Protein AF-A0A514YRH4-F1 (afdb_monomer_lite)

Sequence (84 aa):
MIQERIREHVVATNDMRLFGLLHLLGQASLRMEQALWPEEYARMTREVEEALREADDPNAKSYTHEEVMRAMQELIDQARDKPC

pLDDT: mean 89.45, std 7.96, range [61.72, 97.56]

Foldseek 3Di:
DVVVVLVCCCVVVVPVVSVVVVVVVVVVVLVVCCVVPVPVNVVVVVVVVVVVCLCPPPPRDDDDPVNVVVVVVVVVVVVVPDDD

Secondary structure (DSSP, 8-state):
-HHHHHHHHHHHHT-HHHHHHHHHHHHHHHHHHHHH-HHHHHHHHHHHHHHHHHHSSTTS----HHHHHHHHHHHHHHHHHS--

Structure (mmCIF, N/CA/C/O backbone):
data_AF-A0A514YRH4-F1
#
_entry.id   AF-A0A514YRH4-F1
#
loop_
_atom_site.group_PDB
_atom_site.id
_atom_site.type_symbol
_atom_site.label_atom_id
_atom_site.label_alt_id
_atom_site.label_comp_id
_atom_site.label_asym_id
_atom_site.label_entity_id
_atom_site.label_seq_id
_atom_site.pdbx_PDB_ins_code
_atom_site.Cartn_x
_atom_site.Cartn_y
_atom_site.Cartn_z
_atom_site.occupancy
_atom_site.B_iso_or_equiv
_atom_site.auth_seq_id
_atom_site.auth_comp_id
_atom_site.auth_asym_id
_atom_site.auth_atom_id
_atom_site.pdbx_PDB_model_num
ATOM 1 N N . MET A 1 1 ? -17.557 3.622 -6.123 1.00 83.12 1 MET A N 1
ATOM 2 C CA . MET A 1 1 ? -16.229 3.954 -6.699 1.00 83.12 1 MET A CA 1
ATOM 3 C C . MET A 1 1 ? -15.671 2.737 -7.459 1.00 83.12 1 MET A C 1
ATOM 5 O O . MET A 1 1 ? -16.045 1.621 -7.122 1.00 83.12 1 MET A O 1
ATOM 9 N N . ILE A 1 2 ? -14.831 2.876 -8.500 1.00 90.00 2 ILE A N 1
ATOM 10 C CA . ILE A 1 2 ? -14.339 1.704 -9.277 1.00 90.00 2 ILE A CA 1
ATOM 11 C C . ILE A 1 2 ? -13.477 0.747 -8.433 1.00 90.00 2 ILE A C 1
ATOM 13 O O . ILE A 1 2 ? -13.579 -0.467 -8.577 1.00 90.00 2 ILE A O 1
ATOM 17 N N . GLN A 1 3 ? -12.698 1.292 -7.495 1.00 88.19 3 GLN A N 1
ATOM 18 C CA . GLN A 1 3 ? -11.859 0.520 -6.575 1.00 88.19 3 GLN A CA 1
ATOM 19 C C . GLN A 1 3 ? -12.676 -0.354 -5.614 1.00 88.19 3 GLN A C 1
ATOM 21 O O . GLN A 1 3 ? -12.296 -1.493 -5.362 1.00 88.19 3 GLN A O 1
ATOM 26 N N . GLU A 1 4 ? -13.809 0.144 -5.111 1.00 93.94 4 GLU A N 1
ATOM 27 C CA . GLU A 1 4 ? -14.721 -0.641 -4.261 1.00 93.94 4 GLU A CA 1
ATOM 28 C C . GLU A 1 4 ? -15.277 -1.835 -5.024 1.00 93.94 4 GLU A C 1
ATOM 30 O O . GLU A 1 4 ? -15.183 -2.956 -4.545 1.00 93.94 4 GLU A O 1
ATOM 35 N N . ARG A 1 5 ? -15.736 -1.618 -6.262 1.00 92.75 5 ARG A N 1
ATOM 36 C CA . ARG A 1 5 ? -16.274 -2.695 -7.102 1.00 92.75 5 ARG A CA 1
ATOM 37 C C . ARG A 1 5 ? -15.233 -3.772 -7.406 1.00 92.7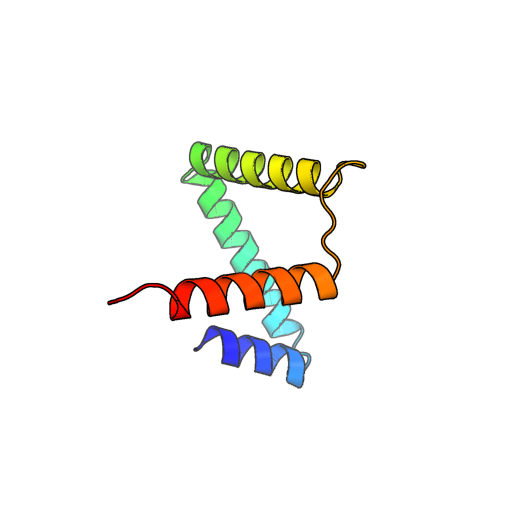5 5 ARG A C 1
ATOM 39 O O . ARG A 1 5 ? -15.563 -4.952 -7.428 1.00 92.75 5 ARG A O 1
ATOM 46 N N . ILE A 1 6 ? -13.979 -3.378 -7.640 1.00 90.94 6 ILE A N 1
ATOM 47 C CA . ILE A 1 6 ? -12.869 -4.320 -7.850 1.00 90.94 6 ILE A CA 1
ATOM 48 C C . ILE A 1 6 ? -12.586 -5.103 -6.564 1.00 90.94 6 ILE A C 1
ATOM 50 O O . ILE A 1 6 ? -12.451 -6.322 -6.615 1.00 90.94 6 ILE A O 1
ATOM 54 N N . ARG A 1 7 ? -12.535 -4.424 -5.411 1.00 92.06 7 ARG A N 1
ATOM 55 C CA . ARG A 1 7 ? -12.323 -5.059 -4.102 1.00 92.06 7 ARG A CA 1
ATOM 56 C C . ARG A 1 7 ? -13.426 -6.066 -3.784 1.00 92.06 7 ARG A C 1
ATOM 58 O O . ARG A 1 7 ? -13.120 -7.209 -3.467 1.00 92.06 7 ARG A O 1
ATOM 65 N N . GLU A 1 8 ? -14.684 -5.652 -3.893 1.00 94.81 8 GLU A N 1
ATOM 66 C CA . GLU A 1 8 ? -15.858 -6.502 -3.672 1.00 94.81 8 GLU A CA 1
ATOM 67 C C . GLU A 1 8 ? -15.826 -7.725 -4.580 1.00 94.81 8 GLU A C 1
ATOM 69 O O . GLU A 1 8 ? -16.057 -8.836 -4.116 1.00 94.81 8 GLU A O 1
ATOM 74 N N . HIS A 1 9 ? -15.475 -7.539 -5.854 1.00 92.94 9 HIS A N 1
ATOM 75 C CA . HIS A 1 9 ? -15.351 -8.642 -6.792 1.00 92.94 9 HIS A CA 1
ATOM 76 C C . HIS A 1 9 ? -14.254 -9.625 -6.373 1.00 92.94 9 HIS A C 1
ATOM 78 O O . HIS A 1 9 ? -14.541 -10.810 -6.256 1.00 92.94 9 HIS A O 1
ATOM 84 N N . VAL A 1 10 ? -13.034 -9.151 -6.092 1.00 92.69 10 VAL A N 1
ATOM 85 C CA . VAL A 1 10 ? -11.911 -10.013 -5.678 1.00 92.69 10 VAL A CA 1
ATOM 86 C C . VAL A 1 10 ? -12.250 -10.798 -4.410 1.00 92.69 10 VAL A C 1
ATOM 88 O O . VAL A 1 10 ? -11.960 -11.989 -4.344 1.00 92.69 10 VAL A O 1
ATOM 91 N N . VAL A 1 11 ? -12.899 -10.166 -3.429 1.00 93.31 11 VAL A N 1
ATOM 92 C CA . VAL A 1 11 ? -13.315 -10.832 -2.184 1.00 93.31 11 VAL A CA 1
ATOM 93 C C . VAL A 1 11 ? -14.430 -11.849 -2.438 1.00 93.31 11 VAL A C 1
ATOM 95 O O . VAL A 1 11 ? -14.362 -12.965 -1.933 1.00 93.31 11 VAL A O 1
ATOM 98 N N . ALA A 1 12 ? -15.444 -11.488 -3.227 1.00 95.75 12 ALA A N 1
ATOM 99 C CA . ALA A 1 12 ? -16.604 -12.343 -3.470 1.00 95.75 12 ALA A CA 1
ATOM 100 C C . ALA A 1 12 ? -16.281 -13.567 -4.340 1.00 95.75 12 ALA A C 1
ATOM 102 O O . ALA A 1 12 ? -16.881 -14.624 -4.158 1.00 95.75 12 ALA A O 1
ATOM 103 N N . THR A 1 13 ? -15.362 -13.433 -5.299 1.00 95.06 13 THR A N 1
ATOM 104 C CA . THR A 1 13 ? -15.028 -14.500 -6.256 1.00 95.06 13 THR A CA 1
ATOM 105 C C . THR A 1 13 ? -13.724 -15.219 -5.937 1.00 95.06 13 THR A C 1
ATOM 107 O O . THR A 1 13 ? -13.451 -16.258 -6.536 1.00 95.06 13 THR A O 1
ATOM 110 N N . ASN A 1 14 ? -12.925 -14.687 -5.006 1.00 93.25 14 ASN A N 1
ATOM 111 C CA . ASN A 1 14 ? -11.562 -15.135 -4.736 1.00 93.25 14 ASN A CA 1
ATOM 112 C C . ASN A 1 14 ? -10.714 -15.218 -6.023 1.00 93.25 14 ASN A C 1
ATOM 114 O O . ASN A 1 14 ? -9.962 -16.174 -6.236 1.00 93.25 14 ASN A O 1
ATOM 118 N N . ASP A 1 15 ? -10.872 -14.243 -6.928 1.00 94.31 15 ASP A N 1
ATOM 119 C CA . ASP A 1 15 ? -10.144 -14.214 -8.200 1.00 94.31 15 ASP A CA 1
ATOM 120 C C . ASP A 1 15 ? -8.662 -13.876 -7.978 1.00 94.31 15 ASP A C 1
ATOM 122 O O . ASP A 1 15 ? -8.212 -12.729 -8.062 1.00 94.31 15 ASP A O 1
ATOM 126 N N . MET A 1 16 ? -7.883 -14.927 -7.721 1.00 95.12 16 MET A N 1
ATOM 127 C CA . MET A 1 16 ? -6.441 -14.853 -7.501 1.00 95.12 16 MET A CA 1
ATOM 128 C C . MET A 1 16 ? -5.664 -14.378 -8.732 1.00 95.12 16 MET A C 1
ATOM 130 O O . MET A 1 16 ? -4.562 -13.851 -8.585 1.00 95.12 16 MET A O 1
ATOM 134 N N . ARG A 1 17 ? -6.206 -14.543 -9.948 1.00 95.62 17 ARG A N 1
ATOM 135 C CA . ARG A 1 17 ? -5.537 -14.065 -11.167 1.00 95.62 17 ARG A CA 1
ATOM 136 C C . ARG A 1 17 ? -5.654 -12.556 -11.265 1.00 95.62 17 ARG A C 1
ATOM 138 O O . ARG A 1 17 ? -4.643 -11.890 -11.472 1.00 95.62 17 ARG A O 1
ATOM 145 N N . LEU A 1 18 ? -6.859 -12.023 -11.068 1.00 94.38 18 LEU A N 1
ATOM 146 C CA . LEU A 1 18 ? -7.070 -10.582 -11.001 1.00 94.38 18 LEU A CA 1
ATOM 147 C C . LEU A 1 18 ? -6.262 -9.966 -9.854 1.00 94.38 18 LEU A C 1
ATOM 149 O O . LEU A 1 18 ? -5.569 -8.974 -10.066 1.00 94.38 18 LEU A O 1
ATOM 153 N N . PHE A 1 19 ? -6.282 -10.585 -8.670 1.00 93.94 19 PHE A N 1
ATOM 154 C CA . PHE A 1 19 ? -5.451 -10.158 -7.546 1.00 93.94 19 PHE A CA 1
ATOM 155 C C . PHE A 1 19 ? -3.958 -10.142 -7.905 1.00 93.94 19 PHE A C 1
ATOM 157 O O . PHE A 1 19 ? -3.284 -9.138 -7.682 1.00 93.94 19 PHE A O 1
ATOM 164 N N . GLY A 1 20 ? -3.446 -11.215 -8.517 1.00 94.88 20 GLY A N 1
ATOM 165 C CA . GLY A 1 20 ? -2.051 -11.307 -8.946 1.00 94.88 20 GLY A CA 1
ATOM 166 C C . GLY A 1 20 ? -1.665 -10.222 -9.955 1.00 94.88 20 GLY A C 1
ATOM 167 O O . GLY A 1 20 ? -0.606 -9.613 -9.824 1.00 94.88 20 GLY A O 1
ATOM 168 N N . LEU A 1 21 ? -2.539 -9.919 -10.919 1.00 96.31 21 LEU A N 1
ATOM 169 C CA . LEU A 1 21 ? -2.320 -8.835 -11.882 1.00 96.31 21 LEU A CA 1
ATOM 170 C C . LEU A 1 21 ? -2.291 -7.459 -11.209 1.00 96.31 21 LEU A C 1
ATOM 172 O O . LEU A 1 21 ? -1.401 -6.662 -11.500 1.00 96.31 21 LEU A O 1
ATOM 176 N N . LEU A 1 22 ? -3.223 -7.186 -10.292 1.00 94.81 22 LEU A N 1
ATOM 177 C CA . LEU A 1 22 ? -3.247 -5.932 -9.534 1.00 94.81 22 LEU A CA 1
ATOM 178 C C . LEU A 1 22 ? -2.007 -5.785 -8.649 1.00 94.81 22 LEU A C 1
ATOM 180 O O . LEU A 1 22 ? -1.443 -4.697 -8.561 1.00 94.81 22 LEU A O 1
ATOM 184 N N . HIS A 1 23 ? -1.552 -6.880 -8.039 1.00 93.88 23 HIS A N 1
ATOM 185 C CA . HIS A 1 23 ? -0.327 -6.893 -7.252 1.00 93.88 23 HIS A CA 1
ATOM 186 C C . HIS A 1 23 ? 0.897 -6.558 -8.114 1.00 93.88 23 HIS A C 1
ATOM 188 O O . HIS A 1 23 ? 1.674 -5.675 -7.755 1.00 93.88 23 HIS A O 1
ATOM 194 N N . LEU A 1 24 ? 1.046 -7.203 -9.277 1.00 97.56 24 LEU A N 1
ATOM 195 C CA . LEU A 1 24 ? 2.140 -6.920 -10.212 1.00 97.56 24 LEU A CA 1
ATOM 196 C C . LEU A 1 24 ? 2.104 -5.479 -10.724 1.00 97.56 24 LEU A C 1
ATOM 198 O O . LEU A 1 24 ? 3.148 -4.831 -10.784 1.00 97.56 24 LEU A O 1
ATOM 202 N N . LEU A 1 25 ? 0.916 -4.970 -11.061 1.00 96.25 25 LEU A N 1
ATOM 203 C CA . LEU A 1 25 ? 0.741 -3.585 -11.489 1.00 96.25 25 LEU A CA 1
ATOM 204 C C . LEU A 1 25 ? 1.167 -2.614 -10.382 1.00 96.25 25 LEU A C 1
ATOM 206 O O . LEU A 1 25 ? 1.955 -1.712 -10.645 1.00 96.25 25 LEU A O 1
ATOM 210 N N . GLY A 1 26 ? 0.721 -2.845 -9.144 1.00 94.88 26 GLY A N 1
ATOM 211 C CA . GLY A 1 26 ? 1.126 -2.040 -7.992 1.00 94.88 26 GLY A CA 1
ATOM 212 C C . GLY A 1 26 ? 2.641 -2.053 -7.767 1.00 94.88 26 GLY A C 1
ATOM 213 O O . GLY A 1 26 ? 3.237 -1.002 -7.561 1.00 94.88 26 GLY A O 1
ATOM 214 N N . GLN A 1 27 ? 3.287 -3.218 -7.881 1.00 96.19 27 GLN A N 1
ATOM 215 C CA . GLN A 1 27 ? 4.746 -3.338 -7.765 1.00 96.19 27 GLN A CA 1
ATOM 216 C C . GLN A 1 27 ? 5.489 -2.604 -8.888 1.00 96.19 27 GLN A C 1
ATOM 218 O O . GLN A 1 27 ? 6.510 -1.964 -8.639 1.00 96.19 27 GLN A O 1
ATOM 223 N N . ALA A 1 28 ? 4.993 -2.685 -10.124 1.00 97.19 28 ALA A N 1
ATOM 224 C CA . ALA A 1 28 ? 5.580 -1.969 -11.251 1.00 97.19 28 ALA A CA 1
ATOM 225 C C . ALA A 1 28 ? 5.466 -0.450 -11.062 1.00 97.19 28 ALA A C 1
ATOM 227 O O . ALA A 1 28 ? 6.468 0.248 -11.200 1.00 97.19 28 ALA A O 1
ATOM 228 N N . SER A 1 29 ? 4.286 0.048 -10.678 1.00 95.31 29 SER A N 1
ATOM 229 C CA . SER A 1 29 ? 4.066 1.464 -10.368 1.00 95.31 29 SER A CA 1
ATOM 230 C C . SER A 1 29 ? 4.967 1.948 -9.233 1.00 95.31 29 SER A C 1
ATOM 232 O O . SER A 1 29 ? 5.622 2.973 -9.384 1.00 95.31 29 SER A O 1
ATOM 234 N N . LEU A 1 30 ? 5.096 1.171 -8.154 1.00 93.88 30 LEU A N 1
ATOM 235 C CA . LEU A 1 30 ? 5.980 1.504 -7.037 1.00 93.88 30 LEU A CA 1
ATOM 236 C C . LEU A 1 30 ? 7.447 1.624 -7.476 1.00 93.88 30 LEU A C 1
ATOM 238 O O . LEU A 1 30 ? 8.134 2.573 -7.113 1.00 93.88 30 LEU A O 1
ATOM 242 N N . ARG A 1 31 ? 7.938 0.682 -8.291 1.00 95.56 31 ARG A N 1
ATOM 243 C CA . ARG A 1 31 ? 9.307 0.744 -8.834 1.00 95.56 31 ARG A CA 1
ATOM 244 C C . ARG A 1 31 ? 9.511 1.944 -9.751 1.00 95.56 31 ARG A C 1
ATOM 246 O O . ARG A 1 31 ? 10.602 2.505 -9.785 1.00 95.56 31 ARG A O 1
ATOM 253 N N . MET A 1 32 ? 8.482 2.326 -10.503 1.00 96.38 32 MET A N 1
ATOM 254 C CA . MET A 1 32 ? 8.528 3.539 -11.314 1.00 96.38 32 MET A CA 1
ATOM 255 C C . MET A 1 32 ? 8.623 4.784 -10.433 1.00 96.38 32 MET A C 1
ATOM 257 O O . MET A 1 32 ? 9.466 5.631 -10.704 1.00 96.38 32 MET A O 1
ATOM 261 N N . GLU A 1 33 ? 7.831 4.878 -9.363 1.00 93.69 33 GLU A N 1
ATOM 262 C CA . GLU A 1 33 ? 7.912 5.984 -8.401 1.00 93.69 33 GLU A CA 1
ATOM 263 C C . GLU A 1 33 ? 9.296 6.072 -7.750 1.00 93.69 33 GLU A C 1
ATOM 265 O O . GLU A 1 33 ? 9.887 7.145 -7.733 1.00 93.69 33 GLU A O 1
ATOM 270 N N . GLN A 1 34 ? 9.869 4.943 -7.321 1.00 95.06 34 GLN A N 1
ATOM 271 C CA . GLN A 1 34 ? 11.230 4.883 -6.769 1.00 95.06 34 GLN A CA 1
ATOM 272 C C . GLN A 1 34 ? 12.300 5.406 -7.738 1.00 95.06 34 GLN A C 1
ATOM 274 O O . GLN A 1 34 ? 13.278 6.012 -7.310 1.00 95.06 34 GLN A O 1
ATOM 279 N N . ALA A 1 35 ? 12.145 5.141 -9.038 1.00 96.81 35 ALA A N 1
ATOM 280 C CA . ALA A 1 35 ? 13.107 5.558 -10.054 1.00 96.81 35 ALA A CA 1
ATOM 281 C C . ALA A 1 35 ? 12.931 7.024 -10.475 1.00 96.81 35 ALA A C 1
ATOM 283 O O . ALA A 1 35 ? 13.911 7.687 -10.809 1.00 96.81 35 ALA A O 1
ATOM 284 N N . LEU A 1 36 ? 11.688 7.509 -10.505 1.00 97.44 36 LEU A N 1
ATOM 285 C CA . LEU A 1 36 ? 11.346 8.857 -10.960 1.00 97.44 36 LEU A CA 1
ATOM 286 C C . LEU A 1 36 ? 11.447 9.904 -9.843 1.00 97.44 36 LEU A C 1
ATOM 288 O O . LEU A 1 36 ? 11.783 11.049 -10.134 1.00 97.44 36 LEU A O 1
ATOM 292 N N . TRP A 1 37 ? 11.181 9.508 -8.596 1.00 96.81 37 TRP A N 1
ATOM 293 C CA . TRP A 1 37 ? 11.150 10.369 -7.408 1.00 96.81 37 TRP A CA 1
ATOM 294 C C . TRP A 1 37 ? 11.830 9.693 -6.207 1.00 96.81 37 TRP A C 1
ATOM 296 O O . TRP A 1 37 ? 11.172 9.332 -5.222 1.00 96.81 37 TRP A O 1
ATOM 306 N N . PRO A 1 38 ? 13.153 9.461 -6.281 1.00 95.94 38 PRO A N 1
ATOM 307 C CA . PRO A 1 38 ? 13.865 8.723 -5.246 1.00 95.94 38 PRO A CA 1
ATOM 308 C C . PRO A 1 38 ? 13.878 9.459 -3.899 1.00 95.94 38 PRO A C 1
ATOM 310 O O . PRO A 1 38 ? 13.777 8.813 -2.853 1.00 95.94 38 PRO A O 1
ATOM 313 N N . GLU A 1 39 ? 13.954 10.793 -3.887 1.00 96.81 39 GLU A N 1
ATOM 314 C CA . GLU A 1 39 ? 13.966 11.587 -2.656 1.00 96.81 39 GLU A CA 1
ATOM 315 C C . GLU A 1 39 ? 12.608 11.586 -1.944 1.00 96.81 39 GLU A C 1
ATOM 317 O O . GLU A 1 39 ? 12.548 11.427 -0.720 1.00 96.81 39 GLU A O 1
ATOM 322 N N . GLU A 1 40 ? 11.509 11.757 -2.682 1.00 95.31 40 GLU A N 1
ATOM 323 C CA . GLU A 1 40 ? 10.153 11.703 -2.135 1.00 95.31 40 GLU A CA 1
ATOM 324 C C . G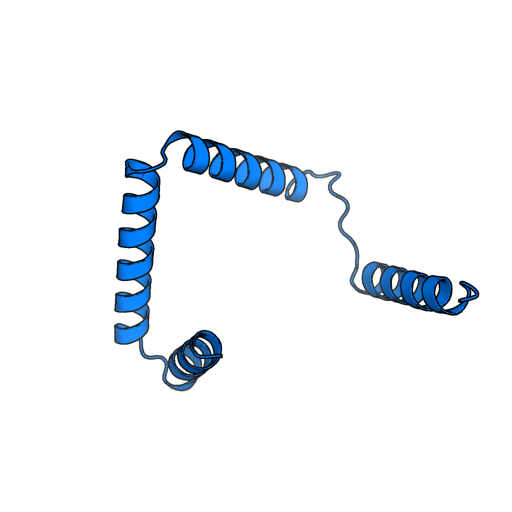LU A 1 40 ? 9.825 10.303 -1.623 1.00 95.31 40 GLU A C 1
ATOM 326 O O . GLU A 1 40 ? 9.287 10.162 -0.521 1.00 95.31 40 GLU A O 1
ATOM 331 N N . TYR A 1 41 ? 10.211 9.266 -2.371 1.00 93.19 41 TYR A N 1
ATOM 332 C CA . TYR A 1 41 ? 10.048 7.886 -1.936 1.00 93.19 41 TYR A CA 1
ATOM 333 C C . TYR A 1 41 ? 10.824 7.601 -0.641 1.00 93.19 41 TYR A C 1
ATOM 335 O O . TYR A 1 41 ? 10.273 7.022 0.299 1.00 93.19 41 TYR A O 1
ATOM 343 N N . ALA A 1 42 ? 12.087 8.036 -0.553 1.00 95.25 42 ALA A N 1
ATOM 344 C CA . ALA A 1 42 ? 12.907 7.861 0.646 1.00 95.25 42 ALA A CA 1
ATOM 345 C C . ALA A 1 42 ? 12.322 8.601 1.857 1.00 95.25 42 ALA A C 1
ATOM 347 O O . ALA A 1 42 ? 12.306 8.067 2.968 1.00 95.25 42 ALA A O 1
ATOM 348 N N . ARG A 1 43 ? 11.797 9.814 1.644 1.00 96.25 43 ARG A N 1
ATOM 349 C CA . ARG A 1 43 ? 11.120 10.586 2.689 1.00 96.25 43 ARG A CA 1
ATOM 350 C C . ARG A 1 43 ? 9.878 9.867 3.203 1.00 96.25 43 ARG A C 1
ATOM 352 O O . ARG A 1 43 ? 9.777 9.653 4.406 1.00 96.25 43 ARG A O 1
ATOM 359 N N . MET A 1 44 ? 8.983 9.463 2.302 1.00 94.44 44 MET A N 1
ATOM 360 C CA . MET A 1 44 ? 7.762 8.738 2.655 1.00 94.44 44 MET A CA 1
ATOM 361 C C . MET A 1 44 ? 8.083 7.427 3.382 1.00 94.44 44 MET A C 1
ATOM 363 O O . MET A 1 44 ? 7.464 7.118 4.394 1.00 94.44 44 MET A O 1
ATOM 367 N N . THR A 1 45 ? 9.088 6.682 2.910 1.00 94.25 45 THR A N 1
ATOM 368 C CA . THR A 1 45 ? 9.543 5.444 3.564 1.00 94.25 45 THR A CA 1
ATOM 369 C C . THR A 1 45 ? 9.979 5.712 5.003 1.00 94.25 45 THR A C 1
ATOM 371 O O . THR A 1 45 ? 9.532 5.020 5.913 1.00 94.25 45 THR A O 1
ATOM 374 N N . ARG A 1 46 ? 10.785 6.757 5.229 1.00 95.94 46 ARG A N 1
ATOM 375 C CA . ARG A 1 46 ? 11.230 7.140 6.574 1.00 95.94 46 ARG A CA 1
ATOM 376 C C . ARG A 1 46 ? 10.064 7.534 7.482 1.00 95.94 46 ARG A C 1
ATOM 378 O O . ARG A 1 46 ? 10.045 7.121 8.633 1.00 95.94 46 ARG A O 1
ATOM 385 N N . GLU A 1 47 ? 9.110 8.314 6.977 1.00 95.75 47 GLU A N 1
ATOM 386 C CA . GLU A 1 47 ? 7.923 8.728 7.742 1.00 95.75 47 GLU A CA 1
ATOM 387 C C . GLU A 1 47 ? 7.073 7.522 8.167 1.00 95.75 47 GLU A C 1
ATOM 389 O O . GLU A 1 47 ? 6.624 7.450 9.309 1.00 95.75 47 GLU A O 1
ATOM 394 N N . VAL A 1 48 ? 6.895 6.539 7.279 1.00 93.56 48 VAL A N 1
ATOM 395 C CA . VAL A 1 48 ? 6.183 5.294 7.605 1.00 93.56 48 VAL A CA 1
ATOM 396 C C . VAL A 1 48 ? 6.949 4.470 8.642 1.00 93.56 48 VAL A C 1
ATOM 398 O O . VAL A 1 48 ? 6.343 3.975 9.589 1.00 93.56 48 VAL A O 1
ATOM 401 N N . GLU A 1 49 ? 8.267 4.323 8.495 1.00 94.56 49 GLU A N 1
ATOM 402 C CA . GLU A 1 49 ? 9.102 3.604 9.468 1.00 94.56 49 GLU A CA 1
ATOM 403 C C . GLU A 1 49 ? 9.088 4.264 10.852 1.00 94.56 49 GLU A C 1
ATOM 405 O O . GLU A 1 49 ? 9.060 3.568 11.868 1.00 94.56 49 GLU A O 1
ATOM 410 N N . GLU A 1 50 ? 9.099 5.595 10.903 1.00 93.56 50 GLU A N 1
ATOM 411 C CA . GLU A 1 50 ? 8.997 6.366 12.141 1.00 93.56 50 GLU A CA 1
ATOM 412 C C . GLU A 1 50 ? 7.629 6.165 12.799 1.00 93.56 50 GLU A C 1
ATOM 414 O O . GLU A 1 50 ? 7.575 5.787 13.966 1.00 93.56 50 GLU A O 1
ATOM 419 N N . ALA A 1 51 ? 6.537 6.275 12.037 1.00 90.94 51 ALA A N 1
ATOM 420 C CA . ALA A 1 51 ? 5.187 6.032 12.542 1.00 90.94 51 ALA A CA 1
ATOM 421 C C . ALA A 1 51 ? 4.991 4.594 13.058 1.00 90.94 51 ALA A C 1
ATOM 423 O O . ALA A 1 51 ? 4.351 4.384 14.087 1.00 90.94 51 ALA A O 1
ATOM 424 N N . LEU A 1 52 ? 5.553 3.595 12.369 1.00 90.00 52 LEU A N 1
ATOM 425 C CA . LEU A 1 52 ? 5.527 2.205 12.833 1.00 90.00 52 LEU A CA 1
ATOM 426 C C . LEU A 1 52 ? 6.318 2.037 14.131 1.00 90.00 52 LEU A C 1
ATOM 428 O O . LEU A 1 52 ? 5.834 1.406 15.063 1.00 90.00 52 LEU A O 1
ATOM 432 N N . ARG A 1 53 ? 7.506 2.642 14.221 1.00 89.38 53 ARG A N 1
ATOM 433 C CA . ARG A 1 53 ? 8.320 2.601 15.439 1.00 89.38 53 ARG A CA 1
ATOM 434 C C . ARG A 1 53 ? 7.617 3.264 16.621 1.00 89.38 53 ARG A C 1
ATOM 436 O O . ARG A 1 53 ? 7.704 2.746 17.726 1.00 89.38 53 ARG A O 1
ATOM 443 N N . GLU A 1 54 ? 6.938 4.384 16.397 1.00 86.19 5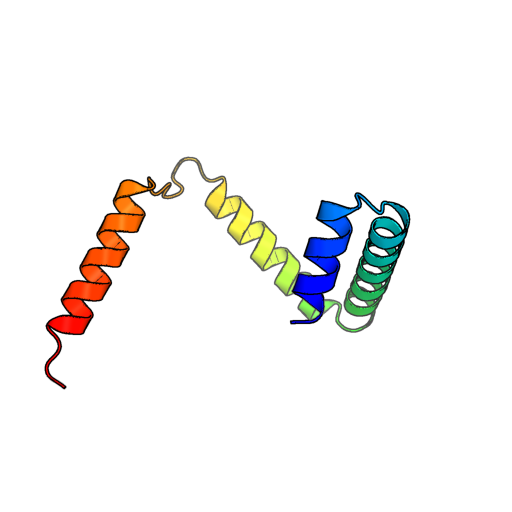4 GLU A N 1
ATOM 444 C CA . GLU A 1 54 ? 6.124 5.046 17.420 1.00 86.19 54 GLU A CA 1
ATOM 445 C C . GLU A 1 54 ? 4.927 4.193 17.849 1.00 86.19 54 GLU A C 1
ATOM 447 O O . GLU A 1 54 ? 4.578 4.192 19.026 1.00 86.19 54 GLU A O 1
ATOM 452 N N . ALA A 1 55 ? 4.304 3.461 16.922 1.00 83.38 55 ALA A N 1
ATOM 453 C CA . ALA A 1 55 ? 3.196 2.561 17.231 1.00 83.38 55 ALA A CA 1
ATOM 454 C C . ALA A 1 55 ? 3.642 1.309 18.007 1.00 83.38 55 ALA A C 1
ATOM 456 O O . ALA A 1 55 ? 2.903 0.835 18.869 1.00 83.38 55 ALA A O 1
ATOM 457 N N . ASP A 1 56 ? 4.842 0.799 17.719 1.00 83.31 56 ASP A N 1
ATOM 458 C CA . ASP A 1 56 ? 5.449 -0.355 18.393 1.00 83.31 56 ASP A CA 1
ATOM 459 C C . ASP A 1 56 ? 6.165 0.018 19.709 1.00 83.31 56 ASP A C 1
ATOM 461 O O . ASP A 1 56 ? 6.677 -0.861 20.412 1.00 83.31 56 ASP A O 1
ATOM 465 N N . ASP A 1 57 ? 6.227 1.308 20.062 1.00 83.69 57 ASP A N 1
ATOM 466 C CA . ASP A 1 57 ? 6.831 1.765 21.311 1.00 83.69 57 ASP A CA 1
ATOM 467 C C . ASP A 1 57 ? 6.063 1.175 22.518 1.00 83.69 57 ASP A C 1
ATOM 469 O O . ASP A 1 57 ? 4.834 1.239 22.569 1.00 83.69 57 ASP A O 1
ATOM 473 N N . PRO A 1 58 ? 6.737 0.609 23.538 1.00 77.00 58 PRO A N 1
ATOM 474 C CA . PRO A 1 58 ? 6.064 0.065 24.724 1.00 77.00 58 PRO A CA 1
ATOM 475 C C . PRO A 1 58 ? 5.239 1.098 25.510 1.00 77.00 58 PRO A C 1
ATOM 477 O O . PRO A 1 58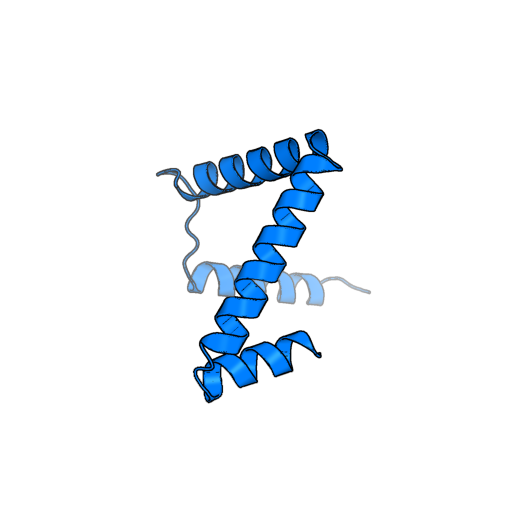 ? 4.388 0.732 26.319 1.00 77.00 58 PRO A O 1
ATOM 480 N N . ASN A 1 59 ? 5.527 2.381 25.307 1.00 77.19 59 ASN A N 1
ATOM 481 C CA . ASN A 1 59 ? 4.836 3.538 25.854 1.00 77.19 59 ASN A CA 1
ATOM 482 C C . ASN A 1 59 ? 3.953 4.237 24.796 1.00 77.19 59 ASN A C 1
ATOM 484 O O . ASN A 1 59 ? 3.453 5.341 25.039 1.00 77.19 59 ASN A O 1
ATOM 488 N N . ALA A 1 60 ? 3.738 3.613 23.632 1.00 78.06 60 ALA A N 1
ATOM 489 C CA . ALA A 1 60 ? 2.765 4.057 22.646 1.00 78.06 60 ALA A CA 1
ATOM 490 C C . ALA A 1 60 ? 1.381 4.124 23.293 1.00 78.06 60 ALA A C 1
ATOM 492 O O . ALA A 1 60 ? 0.948 3.216 24.010 1.00 78.06 60 ALA A O 1
ATOM 493 N N . LYS A 1 61 ? 0.655 5.214 23.037 1.00 70.81 61 LYS A N 1
ATOM 494 C CA . LYS A 1 61 ? -0.718 5.348 23.523 1.00 70.81 61 LYS A CA 1
ATOM 495 C C . LYS A 1 61 ? -1.611 4.373 22.762 1.00 70.81 61 LYS A C 1
ATOM 497 O O . LYS A 1 61 ? -2.096 4.681 21.677 1.00 70.81 61 LYS A O 1
ATOM 502 N N . SER A 1 62 ? -1.855 3.206 23.344 1.00 70.81 62 SER A N 1
ATOM 503 C CA . SER A 1 62 ? -2.926 2.323 22.903 1.00 70.81 62 SER A CA 1
ATOM 504 C C . SER A 1 62 ? -4.246 2.857 23.449 1.00 70.81 62 SER A C 1
ATOM 506 O O . SER A 1 62 ? -4.472 2.823 24.657 1.00 70.81 62 SER A O 1
ATOM 508 N N . TYR A 1 63 ? -5.111 3.353 22.571 1.00 73.06 63 TYR A N 1
ATOM 509 C CA . TYR A 1 63 ? -6.473 3.706 22.951 1.00 73.06 63 TYR A CA 1
ATOM 510 C C . TYR A 1 63 ? -7.354 2.466 22.858 1.00 73.06 63 TYR A C 1
ATOM 512 O O . TYR A 1 63 ? -7.404 1.787 21.830 1.00 73.06 63 TYR A O 1
ATOM 520 N N . THR A 1 64 ? -8.072 2.172 23.931 1.00 81.56 64 THR A N 1
ATOM 521 C CA . THR A 1 64 ? -9.150 1.188 23.906 1.00 81.56 64 THR A CA 1
ATOM 522 C C . THR A 1 64 ? -10.300 1.699 23.040 1.00 81.56 64 THR A C 1
ATOM 524 O O . THR A 1 64 ? -10.491 2.904 22.857 1.00 81.56 64 THR A O 1
ATOM 527 N N . HIS A 1 65 ? -11.111 0.779 22.515 1.00 76.44 65 HIS A N 1
ATOM 528 C CA . HIS A 1 65 ? -12.295 1.143 21.734 1.00 76.44 65 HIS A CA 1
ATOM 529 C C . HIS A 1 65 ? -13.220 2.108 22.501 1.00 76.44 65 HIS A C 1
ATOM 531 O O . HIS A 1 65 ? -13.743 3.053 21.919 1.00 76.44 65 HIS A O 1
ATOM 537 N N . GLU A 1 66 ? -13.364 1.926 23.816 1.00 83.06 66 GLU A N 1
ATOM 538 C CA . GLU A 1 66 ? -14.164 2.807 24.673 1.00 83.06 66 GLU A CA 1
ATOM 539 C C . GLU A 1 66 ? -13.578 4.219 24.799 1.00 83.06 66 GLU A C 1
ATOM 541 O O . GLU A 1 66 ? -14.332 5.193 24.786 1.00 83.06 66 GLU A O 1
ATOM 546 N N . GLU A 1 67 ? -12.253 4.356 24.882 1.00 85.81 67 GLU A N 1
ATOM 547 C CA . GLU A 1 67 ? -11.586 5.664 24.920 1.00 85.81 67 GLU A CA 1
ATOM 548 C C . GLU A 1 67 ? -11.748 6.417 23.600 1.00 85.81 67 GLU A C 1
ATOM 550 O O . GLU A 1 67 ? -12.020 7.618 23.611 1.00 85.81 67 GLU A O 1
ATOM 555 N N . VAL A 1 68 ? -11.663 5.712 22.467 1.00 84.62 68 VAL A N 1
ATOM 556 C CA . VAL A 1 68 ? -11.914 6.301 21.142 1.00 84.62 68 VAL A CA 1
ATOM 557 C C . VAL A 1 68 ? -13.365 6.763 21.022 1.00 84.62 68 VAL A C 1
ATOM 559 O O . VAL A 1 68 ? -13.618 7.896 20.615 1.00 84.62 68 VAL A O 1
ATOM 562 N N . MET A 1 69 ? -14.325 5.922 21.418 1.00 90.88 69 MET A N 1
ATOM 563 C CA . MET A 1 69 ? -15.748 6.271 21.373 1.00 90.88 69 MET A CA 1
ATOM 564 C C . MET A 1 69 ? -16.076 7.462 22.280 1.00 90.88 69 MET A C 1
ATOM 566 O O . MET A 1 69 ? -16.855 8.332 21.891 1.00 90.88 69 MET A O 1
ATOM 570 N N . ARG A 1 70 ? -15.449 7.547 23.461 1.00 90.56 70 ARG A N 1
ATOM 571 C CA . ARG A 1 70 ? -15.607 8.686 24.373 1.00 90.56 70 ARG A CA 1
ATOM 572 C C . ARG A 1 70 ? -15.028 9.970 23.786 1.00 90.56 70 ARG A C 1
ATOM 574 O O . ARG A 1 70 ? -15.721 10.979 23.771 1.00 90.56 70 ARG A O 1
ATOM 581 N N . ALA A 1 71 ? -13.812 9.919 23.243 1.00 88.62 71 ALA A N 1
ATOM 582 C CA . ALA A 1 71 ? -13.186 11.075 22.605 1.00 88.62 71 ALA A C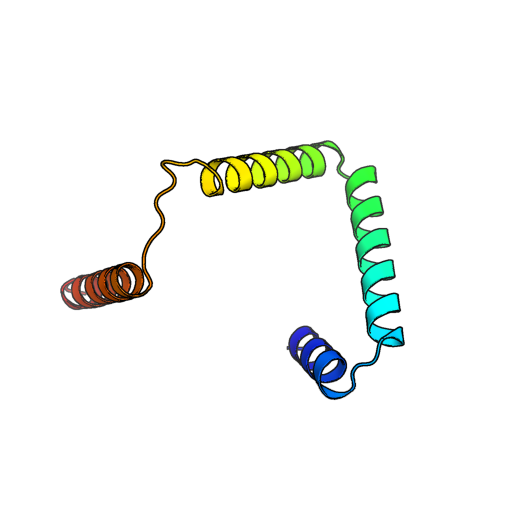A 1
ATOM 583 C C . ALA A 1 71 ? -13.996 11.575 21.394 1.00 88.62 71 ALA A C 1
ATOM 585 O O . ALA A 1 71 ? -14.151 12.779 21.204 1.00 88.62 71 ALA A O 1
ATOM 586 N N . MET A 1 72 ? -14.570 10.666 20.596 1.00 89.00 72 MET A N 1
ATOM 587 C CA . MET A 1 72 ? -15.477 11.047 19.508 1.00 89.00 72 MET A CA 1
ATOM 588 C C . MET A 1 72 ? -16.751 11.720 20.028 1.00 89.00 72 MET A C 1
ATOM 590 O O . MET A 1 72 ? -17.192 12.705 19.440 1.00 89.00 72 MET A O 1
ATOM 594 N N . GLN A 1 73 ? -17.328 11.226 21.126 1.00 87.50 73 GLN A N 1
ATOM 595 C CA . GLN A 1 73 ? -18.518 11.828 21.725 1.00 87.50 73 GLN A CA 1
ATOM 596 C C . GLN A 1 73 ? -18.230 13.228 22.285 1.00 87.50 73 GLN A C 1
ATOM 598 O O . GLN A 1 73 ? -18.986 14.156 22.015 1.00 87.50 73 GLN A O 1
ATOM 603 N N . GLU A 1 74 ? -17.099 13.410 22.969 1.00 89.75 74 GLU A N 1
ATOM 604 C CA . GLU A 1 74 ? -16.665 14.716 23.483 1.00 89.75 74 GLU A CA 1
ATOM 605 C C . GLU A 1 74 ? -16.452 15.738 22.355 1.00 89.75 74 GLU A C 1
ATOM 607 O O . GLU A 1 74 ? -16.834 16.900 22.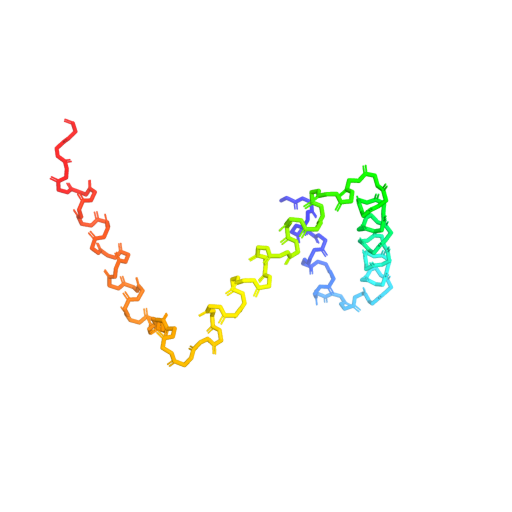492 1.00 89.75 74 GLU A O 1
ATOM 612 N N . LEU A 1 75 ? -15.913 15.312 21.206 1.00 89.31 75 LEU A N 1
ATOM 613 C CA . LEU A 1 75 ? -15.787 16.168 20.021 1.00 89.31 75 LEU A CA 1
ATOM 614 C C . LEU A 1 75 ? -17.150 16.578 19.445 1.00 89.31 75 LEU A C 1
ATOM 616 O O . LEU A 1 75 ? -17.320 17.722 19.018 1.00 89.31 75 LEU A O 1
ATOM 620 N N . ILE A 1 76 ? -18.120 15.662 19.430 1.00 88.56 76 ILE A N 1
ATOM 621 C CA . ILE A 1 76 ? -19.488 15.933 18.965 1.00 88.56 76 ILE A CA 1
ATOM 622 C C . ILE A 1 76 ? -20.184 16.926 19.901 1.00 88.56 76 ILE A C 1
ATOM 624 O O . ILE A 1 76 ? -20.793 17.887 19.429 1.00 88.56 76 ILE A O 1
ATOM 628 N N . ASP A 1 77 ? -20.064 16.727 21.212 1.00 89.44 77 ASP A N 1
ATOM 629 C CA . ASP A 1 77 ? -20.670 17.598 22.219 1.00 89.44 77 ASP A CA 1
ATOM 630 C C . ASP A 1 77 ? -20.039 18.999 22.175 1.00 89.44 77 ASP A C 1
ATOM 632 O O . ASP A 1 77 ? -20.745 20.005 22.118 1.00 89.44 77 ASP A O 1
ATOM 636 N N . GLN A 1 78 ? -18.714 19.086 22.035 1.00 86.56 78 GLN A N 1
ATOM 637 C CA . GLN A 1 78 ? -18.009 20.360 21.882 1.00 86.56 78 GLN A CA 1
ATOM 638 C C . GLN A 1 78 ? -18.387 21.106 20.590 1.00 86.56 78 GLN A C 1
ATOM 640 O O . GLN A 1 78 ? -18.458 22.338 20.578 1.00 86.56 78 GLN A O 1
ATOM 645 N N . ALA A 1 79 ? -18.625 20.386 19.490 1.00 83.38 79 ALA A N 1
ATOM 646 C CA . ALA A 1 79 ? -19.102 20.982 18.244 1.00 83.38 79 ALA A CA 1
ATOM 647 C C . ALA A 1 79 ? -20.549 21.486 18.359 1.00 83.38 79 ALA A C 1
ATOM 649 O O . ALA A 1 79 ? -20.906 22.469 17.711 1.00 83.38 79 ALA A O 1
ATOM 650 N N . ARG A 1 80 ? -21.366 20.838 19.195 1.00 78.06 80 ARG A N 1
ATOM 651 C CA . ARG A 1 80 ? -22.753 21.220 19.476 1.00 78.06 80 ARG A CA 1
ATOM 652 C C . ARG A 1 80 ? -22.857 22.433 20.404 1.00 78.06 80 ARG A C 1
ATOM 654 O O . ARG A 1 80 ? -23.779 23.229 20.244 1.00 78.06 80 ARG A O 1
ATOM 661 N N . ASP A 1 81 ? -21.910 22.580 21.325 1.00 76.88 81 ASP A N 1
ATOM 662 C CA . ASP A 1 81 ? -21.859 23.679 22.296 1.00 76.88 81 ASP A CA 1
ATOM 663 C C . ASP A 1 81 ? -21.185 24.952 21.754 1.00 76.88 81 ASP A C 1
ATOM 665 O O . ASP A 1 81 ? -21.214 25.998 22.405 1.00 76.88 81 ASP A O 1
ATOM 669 N N . LYS A 1 82 ? -20.595 24.907 20.550 1.00 74.25 82 LYS A N 1
ATOM 670 C CA . LYS A 1 82 ? -20.109 26.108 19.859 1.00 74.25 82 LYS A CA 1
ATOM 671 C C . LYS A 1 82 ? -21.303 26.902 19.306 1.00 74.25 82 LYS A C 1
ATOM 673 O O . LYS A 1 82 ? -21.981 26.399 18.410 1.00 74.25 82 LYS A O 1
ATOM 678 N N . PRO A 1 83 ? -21.566 28.138 19.775 1.00 64.19 83 PRO A N 1
ATOM 679 C CA . PRO A 1 83 ? -22.553 28.988 19.123 1.00 64.19 83 PRO A CA 1
ATOM 680 C C . PRO A 1 83 ? -22.053 29.339 17.713 1.00 64.19 83 PRO A C 1
ATOM 682 O O . PRO A 1 83 ? -20.877 29.674 17.550 1.00 64.19 83 PRO A O 1
ATOM 685 N N . CYS A 1 84 ? -22.939 29.192 16.721 1.00 61.72 84 CYS A N 1
ATOM 686 C CA . CYS A 1 84 ? -22.704 29.527 15.312 1.00 61.72 84 CYS A CA 1
ATOM 687 C C . CYS A 1 84 ? -22.155 30.943 15.109 1.00 61.72 84 CYS A C 1
ATOM 689 O O . CYS A 1 84 ? -22.626 31.866 15.815 1.00 61.72 84 CYS A O 1
#

Radius of gyration: 20.39 Å; chains: 1; bounding box: 37×45×38 Å